Protein AF-A0A9D8C1Y5-F1 (afdb_monomer_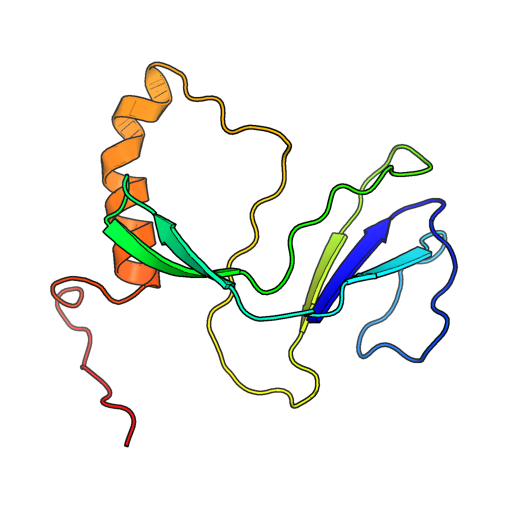lite)

pLDDT: mean 86.31, std 13.52, range [38.62, 97.19]

Foldseek 3Di:
DKKKKAAPADADPDDDPDDHDPRIHMDDFFQDDWDWDADVLLRAIDTDRDDDDDDDPDDDDMDMDDADPVRDDDDDDDDDDDDDDDDPVVVVVSVVVSVVVCVSRVNDDHDVPDDDDDDD

Structure (mmCIF, N/CA/C/O backbone):
data_AF-A0A9D8C1Y5-F1
#
_entry.id   AF-A0A9D8C1Y5-F1
#
loop_
_atom_site.group_PDB
_atom_site.id
_atom_site.type_symbol
_atom_site.label_atom_id
_atom_site.label_alt_id
_atom_site.label_comp_id
_atom_site.label_asym_id
_atom_site.label_entity_id
_atom_site.label_seq_id
_atom_site.pdbx_PDB_ins_code
_atom_site.Cartn_x
_atom_site.Cartn_y
_atom_site.Cartn_z
_atom_site.occupancy
_atom_site.B_iso_or_equiv
_atom_site.auth_seq_id
_atom_site.auth_comp_id
_atom_site.auth_asym_id
_atom_site.auth_atom_id
_atom_site.pdbx_PDB_model_num
ATOM 1 N N . MET A 1 1 ? -7.449 1.712 -6.343 1.00 90.31 1 MET A N 1
ATOM 2 C CA . MET A 1 1 ? -7.938 2.292 -5.074 1.00 90.31 1 MET A CA 1
ATOM 3 C C . MET A 1 1 ? -7.301 1.554 -3.917 1.00 90.31 1 MET A C 1
ATOM 5 O O . MET A 1 1 ? -6.991 0.373 -4.059 1.00 90.31 1 MET A O 1
ATOM 9 N N . LEU A 1 2 ? -7.091 2.248 -2.803 1.00 94.44 2 LEU A N 1
ATOM 10 C CA . LEU A 1 2 ? -6.578 1.673 -1.564 1.00 94.44 2 LEU A CA 1
ATOM 11 C C . LEU A 1 2 ? -7.563 1.998 -0.438 1.00 94.44 2 LEU A C 1
ATOM 13 O O . LEU A 1 2 ? -8.216 3.034 -0.478 1.00 94.44 2 LEU A O 1
ATOM 17 N N . ALA A 1 3 ? -7.690 1.138 0.559 1.00 95.31 3 ALA A N 1
ATOM 18 C CA . ALA A 1 3 ? -8.444 1.428 1.768 1.00 95.31 3 ALA A CA 1
ATOM 19 C C . ALA A 1 3 ? -7.714 0.900 2.995 1.00 95.31 3 ALA A C 1
ATOM 21 O O . ALA A 1 3 ? -7.057 -0.143 2.942 1.00 95.31 3 ALA A O 1
ATOM 22 N N . VAL A 1 4 ? -7.880 1.612 4.104 1.00 96.44 4 VAL A N 1
ATOM 23 C CA . VAL A 1 4 ? -7.452 1.175 5.429 1.00 96.44 4 VAL A CA 1
ATOM 24 C C . VAL A 1 4 ? -8.691 0.808 6.224 1.00 96.44 4 VAL A C 1
ATOM 26 O O . VAL A 1 4 ? -9.583 1.632 6.407 1.00 96.44 4 VAL A O 1
ATOM 29 N N . VAL A 1 5 ? -8.750 -0.437 6.683 1.00 97.19 5 VAL A N 1
ATOM 30 C CA . VAL A 1 5 ? -9.827 -0.966 7.520 1.00 97.19 5 VAL A CA 1
ATOM 31 C C . VAL A 1 5 ? -9.276 -1.152 8.922 1.00 97.19 5 VAL A C 1
ATOM 33 O O . VAL A 1 5 ? -8.325 -1.908 9.108 1.00 97.19 5 VAL A O 1
ATOM 36 N N . ALA A 1 6 ? -9.840 -0.464 9.908 1.00 97.19 6 ALA A N 1
ATOM 37 C CA . ALA A 1 6 ? -9.333 -0.508 11.276 1.00 97.19 6 ALA A CA 1
ATOM 38 C C . ALA A 1 6 ? -10.433 -0.222 12.312 1.00 97.19 6 ALA A C 1
ATOM 40 O O . ALA A 1 6 ? -11.436 0.429 11.993 1.00 97.19 6 ALA A O 1
ATOM 41 N N . PRO A 1 7 ? -10.261 -0.682 13.566 1.00 97.06 7 PRO A N 1
ATOM 42 C CA . PRO A 1 7 ? -11.148 -0.328 14.668 1.00 97.06 7 PRO A CA 1
ATOM 43 C C . PRO A 1 7 ? -11.244 1.186 14.878 1.00 97.06 7 PRO A C 1
ATOM 45 O O . PRO A 1 7 ? -10.254 1.910 14.776 1.00 97.06 7 PRO A O 1
ATOM 48 N N . GLY A 1 8 ? -12.449 1.658 15.194 1.00 95.06 8 GLY A N 1
ATOM 49 C CA . GLY A 1 8 ? -12.718 3.060 15.524 1.00 95.06 8 GLY A CA 1
ATOM 50 C C . GLY A 1 8 ? -12.788 4.023 14.333 1.00 95.06 8 GLY A C 1
ATOM 51 O O . GLY A 1 8 ? -13.168 5.175 14.530 1.00 95.06 8 GLY A O 1
ATOM 52 N N . LEU A 1 9 ? -12.456 3.588 13.111 1.00 95.81 9 LEU A N 1
ATOM 53 C CA . LEU A 1 9 ? -12.736 4.368 11.901 1.00 95.81 9 LEU A CA 1
ATOM 54 C C . LEU A 1 9 ? -14.251 4.459 11.647 1.00 95.81 9 LEU A C 1
ATOM 56 O O . LEU A 1 9 ? -15.041 3.672 12.175 1.00 95.81 9 LEU A O 1
ATOM 60 N N . ALA A 1 10 ? -14.665 5.417 10.817 1.00 94.25 10 ALA A N 1
ATOM 61 C CA . ALA A 1 10 ? -16.068 5.583 10.451 1.00 94.25 10 ALA A CA 1
ATOM 62 C C . ALA A 1 10 ? -16.582 4.412 9.595 1.00 94.25 10 ALA A C 1
ATOM 64 O O . ALA A 1 10 ? -15.827 3.737 8.893 1.00 94.25 10 ALA A O 1
ATOM 65 N N . SER A 1 11 ? -17.894 4.175 9.640 1.00 91.56 11 SER A N 1
ATOM 66 C CA . SER A 1 11 ? -18.546 3.226 8.733 1.00 91.56 11 SER A CA 1
ATOM 67 C C . SER A 1 11 ? -18.430 3.687 7.272 1.00 91.56 11 SER A C 1
ATOM 69 O O . SER A 1 11 ? -18.399 4.896 7.021 1.00 91.56 11 SER A O 1
ATOM 71 N N . PRO A 1 12 ? -18.394 2.753 6.302 1.00 89.19 12 PRO A N 1
ATOM 72 C CA . PRO A 1 12 ? -18.317 3.102 4.888 1.00 89.19 12 PRO A CA 1
ATOM 73 C C . PRO A 1 12 ? -19.477 4.011 4.474 1.00 89.19 12 PRO A C 1
ATOM 75 O O . PRO A 1 12 ? -20.637 3.726 4.767 1.00 89.19 12 PRO A O 1
ATOM 78 N N . GLN A 1 13 ? -19.160 5.085 3.753 1.00 82.88 13 GLN A N 1
ATOM 79 C CA . GLN A 1 13 ? -20.159 6.015 3.209 1.00 82.88 13 GLN A CA 1
ATOM 80 C C . GLN A 1 13 ? -20.766 5.533 1.880 1.00 82.88 13 GLN A C 1
ATOM 82 O O . GLN A 1 13 ? -21.763 6.079 1.415 1.00 82.88 13 GLN A O 1
ATOM 87 N N . SER A 1 14 ? -20.169 4.514 1.260 1.00 85.06 14 SER A N 1
ATOM 88 C CA . SER A 1 14 ? -20.592 3.931 -0.011 1.00 85.06 14 SER A CA 1
ATOM 89 C C . SER A 1 14 ? -20.419 2.414 0.003 1.00 85.06 14 SER A C 1
ATOM 91 O O . SER A 1 14 ? -19.730 1.850 0.856 1.00 85.06 14 SER A O 1
ATOM 93 N N . GLN A 1 15 ? -21.061 1.732 -0.944 1.00 89.94 15 GLN A N 1
ATOM 94 C CA . GLN A 1 15 ? -20.902 0.291 -1.093 1.00 89.94 15 GLN A CA 1
ATOM 95 C C . GLN A 1 15 ? -19.484 -0.039 -1.581 1.00 89.94 15 GLN A C 1
ATOM 97 O O . GLN A 1 15 ? -19.029 0.482 -2.599 1.00 89.94 15 GLN A O 1
ATOM 102 N N . LEU A 1 16 ? -18.802 -0.927 -0.856 1.00 94.31 16 LEU A N 1
ATOM 103 C CA . LEU A 1 16 ? -17.457 -1.398 -1.180 1.00 94.31 16 LEU A CA 1
ATOM 104 C C . LEU A 1 16 ? -17.506 -2.791 -1.824 1.00 94.31 16 LEU A C 1
ATOM 106 O O . LEU A 1 16 ? -18.411 -3.571 -1.521 1.00 94.31 16 LEU A O 1
ATOM 110 N N . PRO A 1 17 ? -16.522 -3.149 -2.672 1.00 94.88 17 PRO A N 1
ATOM 111 C CA . PRO A 1 17 ? -16.456 -4.470 -3.305 1.00 94.88 17 PRO A CA 1
ATOM 112 C C . PRO A 1 17 ? -15.949 -5.573 -2.357 1.00 94.88 17 PRO A C 1
ATOM 114 O O . PRO A 1 17 ? -15.623 -6.672 -2.796 1.00 94.88 17 PRO A O 1
ATOM 117 N N . PHE A 1 18 ? -15.856 -5.288 -1.058 1.00 94.50 18 PHE A N 1
ATOM 118 C CA . PHE A 1 18 ? -15.432 -6.211 -0.014 1.00 94.50 18 PHE A CA 1
ATOM 119 C C . PHE A 1 18 ? -16.220 -5.943 1.271 1.00 94.50 18 PHE A C 1
ATOM 121 O O . PHE A 1 18 ? -16.719 -4.840 1.499 1.00 94.50 18 PHE A O 1
ATOM 128 N N . ALA A 1 19 ? -16.330 -6.965 2.117 1.00 94.06 19 ALA A N 1
ATOM 129 C CA . ALA A 1 19 ? -16.993 -6.846 3.407 1.00 94.06 19 ALA A CA 1
ATOM 130 C C . ALA A 1 19 ? -16.074 -6.180 4.441 1.00 94.06 19 ALA A C 1
ATOM 132 O O . ALA A 1 19 ? -14.872 -6.448 4.483 1.00 94.06 19 ALA A O 1
ATOM 133 N N . ILE A 1 20 ? -16.659 -5.358 5.311 1.00 95.31 20 ILE A N 1
ATOM 134 C CA . ILE A 1 20 ? -15.971 -4.800 6.477 1.00 95.31 20 ILE A CA 1
ATOM 135 C C . ILE A 1 20 ? -16.239 -5.711 7.682 1.00 95.31 20 ILE A C 1
ATOM 137 O O . ILE A 1 20 ? -17.407 -5.994 7.967 1.00 95.31 20 ILE A O 1
ATOM 141 N N . PRO A 1 21 ? -15.200 -6.189 8.395 1.00 94.62 21 PRO A N 1
ATOM 142 C CA . PRO A 1 21 ? -15.386 -6.962 9.617 1.00 94.62 21 PRO A CA 1
ATOM 143 C C . PRO A 1 21 ? -16.189 -6.194 10.674 1.00 94.62 21 PRO A C 1
ATOM 145 O O . PRO A 1 21 ? -16.092 -4.971 10.789 1.00 94.62 21 PRO A O 1
ATOM 148 N N . ALA A 1 22 ? -16.962 -6.921 11.482 1.00 93.56 22 ALA A N 1
ATOM 149 C CA . ALA A 1 22 ? -17.750 -6.321 12.555 1.00 93.56 22 ALA A CA 1
ATOM 150 C C . ALA A 1 22 ? -16.860 -5.520 13.526 1.00 93.56 22 ALA A C 1
ATOM 152 O O . ALA A 1 22 ? -15.795 -5.982 13.933 1.00 93.56 22 ALA A O 1
ATOM 153 N N . GLY A 1 23 ? -17.312 -4.321 13.904 1.00 93.25 23 GLY A N 1
ATOM 154 C CA . GLY A 1 23 ? -16.579 -3.428 14.810 1.00 93.25 23 GLY A CA 1
ATOM 155 C C . GLY A 1 23 ? -15.429 -2.644 14.164 1.00 93.25 23 GLY A C 1
ATOM 156 O O . GLY A 1 23 ? -14.736 -1.911 14.869 1.00 93.25 23 GLY A O 1
ATOM 157 N N . MET A 1 24 ? -15.225 -2.764 12.849 1.00 96.25 24 MET A N 1
ATOM 158 C CA . MET A 1 24 ? -14.253 -1.963 12.104 1.00 96.25 24 MET A CA 1
ATOM 159 C C . MET A 1 24 ? -14.936 -0.888 11.261 1.00 96.25 24 MET A C 1
ATOM 161 O O . MET A 1 24 ? -16.082 -1.035 10.837 1.00 96.25 24 MET A O 1
ATOM 165 N N . GLY A 1 25 ? -14.196 0.185 11.006 1.00 96.31 25 GLY A N 1
ATOM 166 C CA . GLY A 1 25 ? -14.526 1.171 9.988 1.00 96.31 25 GLY A CA 1
ATOM 167 C C . GLY A 1 25 ? -13.514 1.159 8.854 1.00 96.31 25 GLY A C 1
ATOM 168 O O . GLY A 1 25 ? -12.605 0.325 8.821 1.00 96.31 25 GLY A O 1
ATOM 169 N N . VAL A 1 26 ? -13.665 2.097 7.927 1.00 96.94 26 VAL A N 1
ATOM 170 C CA . VAL A 1 26 ? -12.855 2.159 6.713 1.00 96.94 26 VAL A CA 1
ATOM 171 C C . VAL A 1 26 ? -12.595 3.593 6.276 1.00 96.94 26 VAL A C 1
ATOM 173 O O . VAL A 1 26 ? -13.500 4.420 6.260 1.00 96.94 26 VAL A O 1
ATOM 176 N N . GLU A 1 27 ? -11.357 3.848 5.868 1.00 95.31 27 GLU A N 1
ATOM 177 C CA . GLU A 1 27 ? -10.935 5.058 5.169 1.00 95.31 27 GLU A CA 1
ATOM 178 C C . GLU A 1 27 ? -10.533 4.667 3.743 1.00 95.31 27 GLU A C 1
ATOM 180 O O . GLU A 1 27 ? -9.603 3.877 3.548 1.00 95.31 27 GLU A O 1
ATOM 185 N N . VAL A 1 28 ? -11.243 5.184 2.737 1.00 94.25 28 VAL A N 1
ATOM 186 C CA . VAL A 1 28 ? -10.928 4.926 1.325 1.00 94.25 28 VAL A CA 1
ATOM 187 C C . VAL A 1 28 ? -9.990 6.007 0.809 1.00 94.25 28 VAL A C 1
ATOM 189 O O . VAL A 1 28 ? -10.307 7.191 0.815 1.00 94.25 28 VAL A O 1
ATOM 192 N N . LEU A 1 29 ? -8.846 5.573 0.302 1.00 91.19 29 LEU A N 1
ATOM 193 C CA . LEU A 1 29 ? -7.789 6.406 -0.239 1.00 91.19 29 LEU A CA 1
ATOM 194 C C . LEU A 1 29 ? -7.858 6.374 -1.771 1.00 91.19 29 LEU A C 1
ATOM 196 O O . LEU A 1 29 ? -7.471 5.400 -2.431 1.00 91.19 29 LEU A O 1
ATOM 200 N N . GLY A 1 30 ? -8.405 7.453 -2.329 1.00 82.12 30 GLY A N 1
ATOM 201 C CA . GLY A 1 30 ? -8.457 7.681 -3.769 1.00 82.12 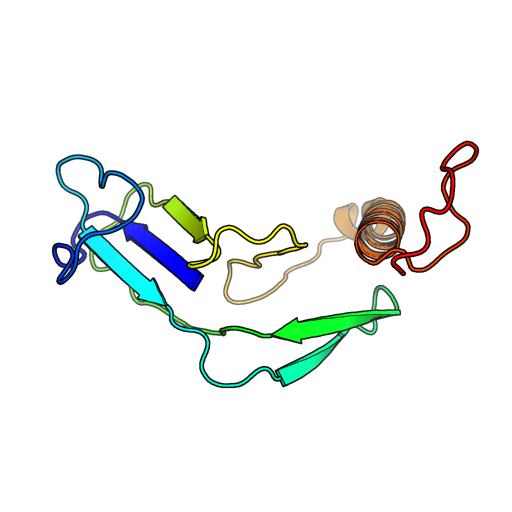30 GLY A CA 1
ATOM 202 C C . GLY A 1 30 ? -7.074 7.965 -4.354 1.00 82.12 30 GLY A C 1
ATOM 203 O O . GLY A 1 30 ? -6.217 8.546 -3.690 1.00 82.12 30 GLY A O 1
ATOM 204 N N . ALA A 1 31 ? -6.870 7.573 -5.613 1.00 76.38 31 ALA A N 1
ATOM 205 C CA . ALA A 1 31 ? -5.740 8.081 -6.380 1.00 76.38 31 ALA A CA 1
ATOM 206 C C . ALA A 1 31 ? -6.015 9.552 -6.712 1.00 76.38 31 ALA A C 1
ATOM 208 O O . ALA A 1 31 ? -7.054 9.859 -7.294 1.00 76.38 31 ALA A O 1
ATOM 209 N N . GLU A 1 32 ? -5.116 10.452 -6.325 1.00 72.81 32 GLU A N 1
ATOM 210 C CA . GLU A 1 32 ? -5.249 11.867 -6.680 1.00 72.81 32 GLU A CA 1
ATOM 211 C C . GLU A 1 32 ? -4.699 12.098 -8.083 1.00 72.81 32 GLU A C 1
ATOM 213 O O . GLU A 1 32 ? -5.428 12.240 -9.059 1.00 72.81 32 GLU A O 1
ATOM 218 N N . THR A 1 33 ? -3.375 12.117 -8.189 1.00 83.88 33 THR A N 1
ATOM 219 C CA . THR A 1 33 ? -2.633 12.331 -9.424 1.00 83.88 33 THR A CA 1
ATOM 220 C C . THR A 1 33 ? -1.444 11.392 -9.402 1.00 83.88 33 THR A C 1
ATOM 222 O O . THR A 1 33 ? -0.691 11.364 -8.429 1.00 83.88 33 THR A O 1
ATOM 225 N N . LEU A 1 34 ? -1.287 10.614 -10.474 1.00 89.31 34 LE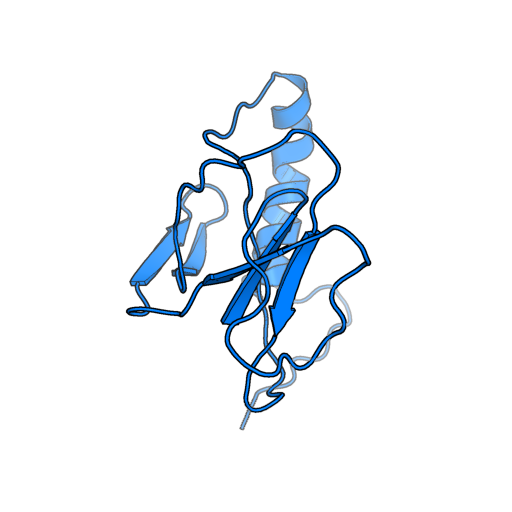U A N 1
ATOM 226 C CA . LEU A 1 34 ? -0.151 9.714 -10.622 1.00 89.31 34 LEU A CA 1
ATOM 227 C C . LEU A 1 34 ? 1.137 10.532 -10.640 1.00 89.31 34 LEU A C 1
ATOM 229 O O . LEU A 1 34 ? 1.343 11.370 -11.519 1.00 89.31 34 LEU A O 1
ATOM 233 N N . ARG A 1 35 ? 2.012 10.270 -9.673 1.00 93.25 35 ARG A N 1
ATOM 234 C CA . ARG A 1 35 ? 3.334 10.890 -9.603 1.00 93.25 35 ARG A CA 1
ATOM 235 C C . ARG A 1 35 ? 4.389 9.862 -9.973 1.00 93.25 35 ARG A C 1
ATOM 237 O O . ARG A 1 35 ? 4.444 8.800 -9.362 1.00 93.25 35 ARG A O 1
ATOM 244 N N . ALA A 1 36 ? 5.218 10.178 -10.964 1.00 93.69 36 ALA A N 1
ATOM 245 C CA . ALA A 1 36 ? 6.362 9.340 -11.304 1.00 93.69 36 ALA A CA 1
ATOM 246 C C . ALA A 1 36 ? 7.309 9.235 -10.100 1.00 93.69 36 ALA A C 1
ATOM 248 O O . ALA A 1 36 ? 7.551 10.226 -9.403 1.00 93.69 36 ALA A O 1
ATOM 249 N N . PHE A 1 37 ? 7.835 8.040 -9.860 1.00 93.19 37 PHE A N 1
ATOM 250 C CA . PHE A 1 37 ? 8.760 7.757 -8.774 1.00 93.19 37 PHE A CA 1
ATOM 251 C C . PHE A 1 37 ? 9.903 6.883 -9.275 1.00 93.19 37 PHE A C 1
ATOM 253 O O . PHE A 1 37 ? 9.671 5.799 -9.807 1.00 93.19 37 PHE A O 1
ATOM 260 N N . HIS A 1 38 ? 11.125 7.368 -9.072 1.00 93.75 38 HIS A N 1
ATOM 261 C CA . HIS A 1 38 ? 12.347 6.621 -9.327 1.00 93.75 38 HIS A CA 1
ATOM 262 C C . HIS A 1 38 ? 12.968 6.216 -7.993 1.00 93.75 38 HIS A C 1
ATOM 264 O O . HIS A 1 38 ? 13.291 7.078 -7.173 1.00 93.75 38 HIS A O 1
ATOM 270 N N . GLU A 1 39 ? 13.148 4.915 -7.793 1.00 89.44 39 GLU A N 1
ATOM 271 C CA . GLU A 1 39 ? 13.776 4.357 -6.603 1.00 89.44 39 GLU A CA 1
ATOM 272 C C . GLU A 1 39 ? 15.257 4.052 -6.916 1.00 89.44 39 GLU A C 1
ATOM 274 O O . GLU A 1 39 ? 15.554 3.152 -7.712 1.00 89.44 39 GLU A O 1
ATOM 279 N N . PRO A 1 40 ? 16.213 4.801 -6.335 1.00 86.44 40 PRO A N 1
ATOM 280 C CA . PRO A 1 40 ? 17.616 4.725 -6.730 1.00 86.44 40 PRO A CA 1
ATOM 281 C C . PRO A 1 40 ? 18.344 3.480 -6.198 1.00 86.44 40 PRO A C 1
ATOM 283 O O . PRO A 1 40 ? 19.344 3.061 -6.789 1.00 86.44 40 PRO A O 1
ATOM 286 N N . PHE A 1 41 ? 17.898 2.869 -5.094 1.00 85.88 41 PHE A N 1
ATOM 287 C CA . PHE A 1 41 ? 18.600 1.731 -4.498 1.00 85.88 41 PHE A CA 1
ATOM 288 C C . PHE A 1 41 ? 18.378 0.428 -5.266 1.00 85.88 41 PHE A C 1
ATOM 290 O O . PHE A 1 41 ? 19.230 -0.454 -5.228 1.00 85.88 41 PHE A O 1
ATOM 297 N N . THR A 1 42 ? 17.296 0.293 -6.009 1.00 86.69 42 THR A N 1
ATOM 298 C CA . THR A 1 42 ? 16.926 -0.848 -6.849 1.00 86.69 42 THR A CA 1
ATOM 299 C C . THR A 1 42 ? 16.990 -0.488 -8.333 1.00 86.69 42 THR A C 1
ATOM 301 O O . THR A 1 42 ? 17.178 -1.374 -9.178 1.00 86.69 42 THR A O 1
ATOM 304 N N . GLY A 1 43 ? 16.946 0.813 -8.639 1.00 89.25 43 GLY A N 1
ATOM 305 C CA . GLY A 1 43 ? 16.958 1.360 -9.988 1.00 89.25 43 GLY A CA 1
ATOM 306 C C . GLY A 1 43 ? 15.653 1.070 -10.721 1.00 89.25 43 GLY A C 1
ATOM 307 O O . GLY A 1 43 ? 15.709 0.702 -11.892 1.00 89.25 43 GLY A O 1
ATOM 308 N N . THR A 1 44 ? 14.519 1.140 -10.017 1.00 91.56 44 THR A N 1
ATOM 309 C CA . THR A 1 44 ? 13.175 0.878 -10.554 1.00 91.56 44 THR A CA 1
ATOM 310 C C . THR A 1 44 ? 12.384 2.166 -10.721 1.00 91.56 44 THR A C 1
ATOM 312 O O . THR A 1 44 ? 12.440 3.042 -9.858 1.00 91.56 44 THR A O 1
ATOM 315 N N . ASP A 1 45 ? 11.568 2.226 -11.768 1.00 92.62 45 ASP A N 1
ATOM 316 C CA . ASP A 1 45 ? 10.595 3.292 -11.984 1.00 92.62 45 ASP A CA 1
ATOM 317 C C . ASP A 1 45 ? 9.175 2.781 -11.726 1.00 92.62 45 ASP A C 1
ATOM 319 O O . ASP A 1 45 ? 8.813 1.667 -12.112 1.00 92.62 45 ASP A O 1
ATOM 323 N N . SER A 1 46 ? 8.355 3.598 -11.072 1.00 93.31 46 SER A N 1
ATOM 324 C CA . SER A 1 46 ? 6.946 3.300 -10.819 1.00 93.31 46 SER A CA 1
ATOM 325 C C . SER A 1 46 ? 6.116 4.578 -10.675 1.00 93.31 4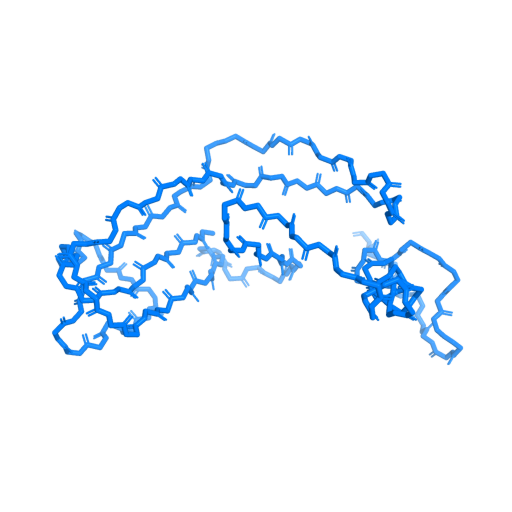6 SER A C 1
ATOM 327 O O . SER A 1 46 ? 6.589 5.690 -10.927 1.00 93.31 46 SER A O 1
ATOM 329 N N . TRP A 1 47 ? 4.851 4.417 -10.288 1.00 93.56 47 TRP A N 1
ATOM 330 C CA . TRP A 1 47 ? 3.921 5.514 -10.058 1.00 93.56 47 TRP A CA 1
ATOM 331 C C . TRP A 1 47 ? 3.403 5.468 -8.625 1.00 93.56 47 TRP A C 1
ATOM 333 O O . TRP A 1 47 ? 2.911 4.436 -8.170 1.00 93.56 47 TRP A O 1
ATOM 343 N N . ILE A 1 48 ? 3.453 6.603 -7.934 1.00 92.94 48 ILE A N 1
ATOM 344 C CA . ILE A 1 48 ? 2.772 6.795 -6.657 1.00 92.94 48 ILE A CA 1
ATOM 345 C C . ILE A 1 48 ? 1.327 7.182 -6.960 1.00 92.94 48 ILE A C 1
ATOM 347 O O . ILE A 1 48 ? 1.062 8.233 -7.546 1.00 92.94 48 ILE A O 1
ATOM 351 N N . LEU A 1 49 ? 0.397 6.313 -6.561 1.00 92.56 49 LEU A N 1
ATOM 352 C CA . LEU A 1 49 ? -1.044 6.549 -6.672 1.00 92.56 49 LEU A CA 1
ATOM 353 C C . LEU A 1 49 ? -1.558 7.387 -5.498 1.00 92.56 49 LEU A C 1
ATOM 355 O O . LEU A 1 49 ? -2.403 8.261 -5.676 1.00 92.56 49 LEU A O 1
ATOM 359 N N . VAL A 1 50 ? -1.068 7.081 -4.297 1.00 92.62 50 VAL A N 1
ATOM 360 C CA . VAL A 1 50 ? -1.470 7.721 -3.049 1.00 92.62 50 VAL A CA 1
ATOM 361 C C . VAL A 1 50 ? -0.343 7.624 -2.027 1.00 92.62 50 VAL A C 1
ATOM 363 O O . VAL A 1 50 ? 0.339 6.608 -1.937 1.00 92.62 50 VAL A O 1
ATOM 366 N N . GLU A 1 51 ? -0.164 8.689 -1.254 1.00 92.12 51 GLU A N 1
ATOM 367 C CA . GLU A 1 51 ? 0.760 8.756 -0.123 1.00 92.12 51 GLU A CA 1
ATOM 368 C C . GLU A 1 51 ? 0.054 9.521 0.996 1.00 92.12 51 GLU A C 1
ATOM 370 O O . GLU A 1 51 ? -0.387 10.658 0.791 1.00 92.12 51 GLU A O 1
ATOM 375 N N . ARG A 1 52 ? -0.156 8.868 2.145 1.00 91.62 52 ARG A N 1
ATOM 376 C CA . ARG A 1 52 ? -0.957 9.407 3.248 1.00 91.62 52 ARG A CA 1
ATOM 377 C C . ARG A 1 52 ? -0.453 8.945 4.601 1.00 91.62 52 ARG A C 1
ATOM 379 O O . ARG A 1 52 ? -0.175 7.767 4.796 1.00 91.62 52 ARG A O 1
ATOM 386 N N . THR A 1 53 ? -0.480 9.874 5.548 1.00 93.19 53 THR A N 1
ATOM 387 C CA . THR A 1 53 ? -0.375 9.586 6.976 1.00 93.19 53 THR A CA 1
ATOM 388 C C . THR A 1 53 ? -1.775 9.615 7.570 1.00 93.19 53 THR A C 1
ATOM 390 O O . THR A 1 53 ? -2.464 10.629 7.480 1.00 93.19 53 THR A O 1
ATOM 393 N N . LEU A 1 54 ? -2.198 8.504 8.171 1.00 91.88 54 LEU A N 1
ATOM 394 C CA . LEU A 1 54 ? -3.488 8.387 8.848 1.00 91.88 54 LEU A CA 1
ATOM 395 C C . LEU A 1 54 ? -3.270 8.189 10.346 1.00 91.88 54 LEU A C 1
ATOM 397 O O . LEU A 1 54 ? -2.524 7.301 10.758 1.00 91.88 54 LEU A O 1
ATOM 401 N N . ALA A 1 55 ? -3.957 8.987 11.161 1.00 92.25 55 ALA A N 1
ATOM 402 C CA . ALA A 1 55 ? -4.037 8.752 12.596 1.00 92.25 55 ALA A CA 1
ATOM 403 C C . ALA A 1 55 ? -5.120 7.703 12.870 1.00 92.25 55 ALA A C 1
ATOM 405 O O . ALA A 1 55 ? -6.298 7.938 12.599 1.00 92.25 55 ALA A O 1
ATOM 406 N N . LEU A 1 56 ? -4.729 6.543 13.400 1.00 93.12 56 LEU A N 1
ATOM 407 C CA . LEU A 1 56 ? -5.690 5.507 13.766 1.00 93.12 56 LEU A CA 1
ATOM 408 C C . LEU A 1 56 ? -6.339 5.847 15.118 1.00 93.12 56 LEU A C 1
ATOM 410 O O . LEU A 1 56 ? -5.624 6.083 16.093 1.00 93.12 56 LEU A O 1
ATOM 414 N N . PRO A 1 57 ? -7.680 5.858 15.203 1.00 93.56 57 PRO A N 1
ATOM 415 C CA . PRO A 1 57 ? -8.398 6.307 16.396 1.00 93.56 57 PRO A CA 1
ATOM 416 C C . PRO A 1 57 ? -8.369 5.288 17.539 1.00 93.56 57 PRO A C 1
ATOM 418 O O . PRO A 1 57 ? -8.732 5.606 18.670 1.00 93.56 57 PRO A O 1
ATOM 421 N N . SER A 1 58 ? -7.993 4.039 17.267 1.00 94.50 58 SER A N 1
ATOM 422 C CA . SER A 1 58 ? -7.935 2.980 18.270 1.00 94.50 58 SER A CA 1
ATOM 423 C C . SER A 1 58 ? -6.832 1.974 17.946 1.00 94.50 58 SER A C 1
ATOM 425 O O . SER A 1 58 ? -6.592 1.691 16.770 1.00 94.50 58 SER A O 1
ATOM 427 N N . PRO A 1 59 ? -6.162 1.412 18.968 1.00 94.06 59 PRO A N 1
ATOM 428 C CA . PRO A 1 59 ? -5.203 0.338 18.764 1.00 94.06 59 PRO A CA 1
ATOM 429 C C . PRO A 1 59 ? -5.916 -0.949 18.336 1.00 94.06 59 PRO A C 1
ATOM 431 O O . PRO A 1 59 ? -7.052 -1.214 18.731 1.00 94.06 59 PRO A O 1
ATOM 434 N N . GLY A 1 60 ? -5.223 -1.780 17.563 1.00 93.00 60 GLY A N 1
ATOM 435 C CA . GLY A 1 60 ? -5.724 -3.082 17.141 1.00 93.00 60 GLY A CA 1
ATOM 436 C C . GLY A 1 60 ? -5.181 -3.495 15.781 1.00 93.00 60 GLY A C 1
ATOM 437 O O . GLY A 1 60 ? -4.387 -2.785 15.166 1.00 93.00 60 GLY A O 1
ATOM 438 N N . ASN A 1 61 ? -5.629 -4.656 15.312 1.00 94.44 61 ASN A N 1
ATOM 439 C CA . ASN A 1 61 ? -5.298 -5.128 13.975 1.00 94.44 61 ASN A CA 1
ATOM 440 C C . ASN A 1 61 ? -6.143 -4.384 12.940 1.00 94.44 61 ASN A C 1
ATOM 442 O O . ASN A 1 61 ? -7.365 -4.303 13.073 1.00 94.44 61 ASN A O 1
ATOM 446 N N . GLY A 1 62 ? -5.478 -3.885 11.905 1.00 94.19 62 GLY A N 1
ATOM 447 C CA . GLY A 1 62 ? -6.106 -3.314 10.723 1.00 94.19 62 GLY A CA 1
ATOM 448 C C . GLY A 1 62 ? -5.685 -4.060 9.463 1.00 94.19 62 GLY A C 1
ATOM 449 O O . GLY A 1 62 ? -4.736 -4.844 9.465 1.00 94.19 62 GLY A O 1
ATOM 450 N N . PHE A 1 63 ? -6.396 -3.792 8.379 1.00 95.56 63 PHE A N 1
ATOM 451 C CA . PHE A 1 63 ? -6.136 -4.349 7.063 1.00 95.56 63 PHE A CA 1
ATOM 452 C C . PHE A 1 63 ? -5.921 -3.221 6.067 1.00 95.56 63 PHE A C 1
ATOM 454 O O . PHE A 1 63 ? -6.571 -2.178 6.136 1.00 95.56 63 PHE A O 1
ATOM 461 N N . ILE A 1 64 ? -5.042 -3.467 5.104 1.00 95.62 64 ILE A N 1
ATOM 462 C CA . ILE A 1 64 ? -4.941 -2.648 3.906 1.00 95.62 64 ILE A CA 1
ATOM 463 C C . ILE A 1 64 ? -5.549 -3.450 2.769 1.00 95.62 64 ILE A C 1
ATOM 465 O O . ILE A 1 64 ? -5.151 -4.588 2.522 1.00 95.62 64 ILE A O 1
ATOM 469 N N . VAL A 1 65 ? -6.525 -2.855 2.096 1.00 95.56 65 VAL A N 1
ATOM 470 C CA . VAL A 1 65 ? -7.245 -3.483 0.991 1.00 95.56 65 VAL A CA 1
ATOM 471 C C . VAL A 1 65 ? -6.998 -2.669 -0.264 1.00 95.56 65 VAL A C 1
ATOM 473 O O . VAL A 1 65 ? -7.229 -1.463 -0.283 1.00 95.56 65 VAL A O 1
ATOM 476 N N . ALA A 1 66 ? -6.542 -3.325 -1.324 1.00 93.81 66 ALA A N 1
ATOM 477 C CA . ALA A 1 66 ? -6.365 -2.708 -2.627 1.00 93.81 66 ALA A CA 1
ATOM 478 C C . ALA A 1 66 ? -7.279 -3.364 -3.658 1.00 93.81 66 ALA A C 1
ATOM 480 O O . ALA A 1 66 ? -7.440 -4.583 -3.666 1.00 93.81 66 ALA A O 1
ATOM 481 N N . TRP A 1 67 ? -7.859 -2.551 -4.538 1.00 93.12 67 TRP A N 1
ATOM 482 C CA . TRP A 1 67 ? -8.659 -3.032 -5.663 1.00 93.12 67 TRP A CA 1
ATOM 483 C C . TRP A 1 67 ? -8.623 -2.041 -6.827 1.00 93.12 67 TRP A C 1
ATOM 485 O O . TRP A 1 67 ? -8.448 -0.833 -6.631 1.00 93.12 67 TRP A O 1
ATOM 495 N N . ASP A 1 68 ? -8.825 -2.539 -8.044 1.00 91.50 68 ASP A N 1
ATOM 496 C CA . ASP A 1 68 ? -9.129 -1.709 -9.209 1.00 91.50 68 ASP A CA 1
ATOM 497 C C . ASP A 1 68 ? -10.658 -1.648 -9.394 1.00 91.50 68 ASP A C 1
ATOM 499 O O . ASP A 1 68 ? -11.293 -2.704 -9.428 1.00 91.50 68 ASP A O 1
ATOM 503 N N . PRO A 1 69 ? -11.279 -0.456 -9.493 1.00 88.75 69 PRO A N 1
ATOM 504 C CA . PRO A 1 69 ? -12.727 -0.336 -9.690 1.00 88.75 69 PRO A CA 1
ATOM 505 C C . PRO A 1 69 ? -13.243 -0.997 -10.973 1.00 88.75 69 PRO A C 1
ATOM 507 O O . PRO A 1 69 ? -14.404 -1.388 -11.027 1.00 88.75 69 PRO A O 1
ATOM 510 N N . GLU A 1 70 ? -12.387 -1.130 -11.988 1.00 92.12 70 GLU A N 1
ATOM 511 C CA . GLU A 1 70 ? -12.700 -1.757 -13.276 1.00 92.12 70 GLU A CA 1
ATOM 512 C C . GLU A 1 70 ? -12.217 -3.220 -13.338 1.00 92.12 70 GLU A C 1
ATOM 514 O O . GLU A 1 70 ? -12.271 -3.845 -14.395 1.00 92.12 70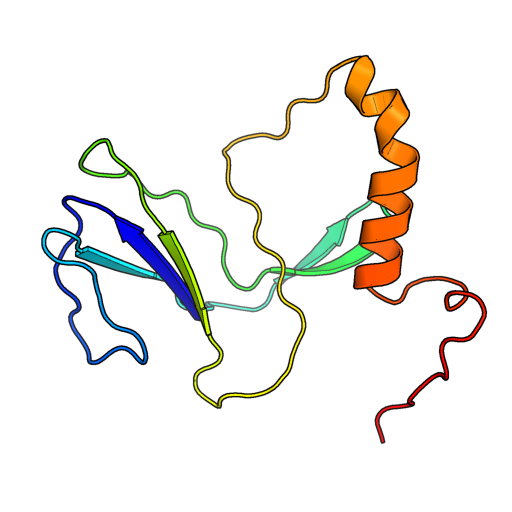 GLU A O 1
ATOM 519 N N . ALA A 1 71 ? -11.747 -3.777 -12.212 1.00 90.56 71 ALA A N 1
ATOM 520 C CA . ALA A 1 71 ? -11.208 -5.132 -12.094 1.00 90.56 71 ALA A CA 1
ATOM 521 C C . ALA A 1 71 ? -10.084 -5.461 -13.098 1.00 90.56 71 ALA A C 1
ATOM 523 O O . ALA A 1 71 ? -9.899 -6.618 -13.486 1.00 90.56 71 ALA A O 1
ATOM 524 N N . ARG A 1 72 ? -9.311 -4.455 -13.519 1.00 92.75 72 ARG A N 1
ATOM 525 C CA . ARG A 1 72 ? -8.183 -4.653 -14.432 1.00 92.75 72 ARG A CA 1
ATOM 526 C C . ARG A 1 72 ? -7.008 -5.322 -13.714 1.00 92.75 72 ARG A C 1
ATOM 528 O O . ARG A 1 72 ? -6.722 -4.988 -12.560 1.00 92.75 72 ARG A O 1
ATOM 535 N N . PRO A 1 73 ? -6.286 -6.233 -14.390 1.00 91.50 73 PRO A N 1
ATOM 536 C CA . PRO A 1 73 ? -5.051 -6.784 -13.856 1.00 91.50 73 PRO A CA 1
ATOM 537 C C . PRO A 1 73 ? -3.954 -5.715 -13.835 1.00 91.50 73 PRO A C 1
ATOM 539 O O . PRO A 1 73 ? -3.897 -4.835 -14.693 1.00 91.50 73 PRO A O 1
ATOM 542 N N . GLY A 1 74 ? -3.046 -5.818 -12.870 1.00 90.00 74 GLY A N 1
ATOM 543 C CA . GLY A 1 74 ? -1.919 -4.904 -12.751 1.00 90.00 74 GLY A CA 1
ATOM 544 C C . GLY A 1 74 ? -1.009 -5.266 -11.588 1.00 90.00 74 GLY A C 1
ATOM 545 O O . GLY A 1 74 ? -1.302 -6.164 -10.797 1.00 90.00 74 GLY A O 1
ATOM 546 N N . LYS A 1 75 ? 0.107 -4.548 -11.492 1.00 92.94 75 LYS A N 1
ATOM 547 C CA . LYS A 1 75 ? 1.039 -4.646 -10.371 1.00 92.94 75 LYS A CA 1
ATOM 548 C C . LYS A 1 75 ? 0.794 -3.500 -9.408 1.00 92.94 75 LYS A C 1
ATOM 550 O O . LYS A 1 75 ? 0.659 -2.352 -9.819 1.00 92.94 75 LYS A O 1
ATOM 555 N N . LEU A 1 76 ? 0.767 -3.828 -8.125 1.00 92.69 76 LEU A N 1
ATOM 556 C CA . LEU A 1 76 ? 0.687 -2.864 -7.044 1.00 92.69 76 LEU A CA 1
ATOM 557 C C . LEU A 1 76 ? 1.629 -3.309 -5.937 1.00 92.69 76 LEU A C 1
ATOM 559 O O . LEU A 1 76 ? 1.659 -4.484 -5.575 1.00 92.69 76 LEU A O 1
ATOM 563 N N . TRP A 1 77 ? 2.356 -2.354 -5.382 1.00 93.56 77 TRP A N 1
ATOM 564 C CA . TRP A 1 77 ? 3.088 -2.520 -4.140 1.00 93.56 77 TRP A CA 1
ATOM 565 C C . TRP A 1 77 ? 2.630 -1.436 -3.163 1.00 93.56 77 TRP A C 1
ATOM 567 O O . TRP A 1 77 ? 2.209 -0.354 -3.574 1.00 93.56 77 TRP A O 1
ATOM 577 N N . VAL A 1 78 ? 2.649 -1.755 -1.871 1.00 93.44 78 VAL A N 1
ATOM 578 C CA . VAL A 1 78 ? 2.242 -0.841 -0.800 1.00 93.44 78 VAL A CA 1
ATOM 579 C C . VAL A 1 78 ? 3.324 -0.862 0.266 1.00 93.44 78 VAL A C 1
ATOM 581 O O . VAL A 1 78 ? 3.641 -1.922 0.803 1.00 93.44 78 VAL A O 1
ATOM 584 N N . ALA A 1 79 ? 3.873 0.308 0.573 1.00 91.56 79 ALA A N 1
ATOM 585 C CA . ALA A 1 79 ? 4.751 0.505 1.718 1.00 91.56 79 ALA A CA 1
ATOM 586 C C . ALA A 1 79 ? 3.951 1.081 2.891 1.00 91.56 79 ALA A C 1
ATOM 588 O O . ALA A 1 79 ? 3.110 1.962 2.712 1.00 91.56 79 ALA A O 1
ATOM 589 N N . VAL A 1 80 ? 4.208 0.563 4.092 1.00 91.94 80 VAL A N 1
ATOM 590 C CA . VAL A 1 80 ? 3.541 0.977 5.332 1.00 91.94 80 VAL A CA 1
ATOM 591 C C . VAL A 1 80 ? 4.604 1.272 6.373 1.00 91.94 80 VAL A C 1
ATOM 593 O O . VAL A 1 80 ? 5.444 0.422 6.661 1.00 91.94 80 VAL A O 1
ATOM 596 N N . GLY A 1 81 ? 4.545 2.461 6.957 1.00 90.25 81 GLY A N 1
ATOM 597 C CA . GLY A 1 81 ? 5.511 2.930 7.943 1.00 90.25 81 GLY A CA 1
ATOM 598 C C . GLY A 1 81 ? 5.857 4.396 7.715 1.00 90.25 81 GLY A C 1
ATOM 599 O O . GLY A 1 81 ? 5.535 4.965 6.679 1.00 90.25 81 GLY A O 1
ATOM 600 N N . GLU A 1 82 ? 6.496 5.009 8.707 1.00 86.00 82 GLU A N 1
ATOM 601 C CA . GLU A 1 82 ? 6.931 6.412 8.634 1.00 86.00 82 GLU A CA 1
ATOM 602 C C . GLU A 1 82 ? 8.339 6.543 8.044 1.00 86.00 82 GLU A C 1
ATOM 604 O O . GLU A 1 82 ? 8.647 7.493 7.331 1.00 86.00 82 GLU A O 1
ATOM 609 N N . LYS A 1 83 ? 9.207 5.577 8.352 1.00 84.06 83 LYS A N 1
ATOM 610 C CA . LYS A 1 83 ? 10.595 5.558 7.904 1.00 84.06 83 LYS A CA 1
ATOM 611 C C . LYS A 1 83 ? 11.083 4.135 7.724 1.00 84.06 83 LYS A C 1
ATOM 613 O O . LYS A 1 83 ? 10.766 3.249 8.520 1.00 84.06 83 LYS A O 1
ATOM 618 N N . GLU A 1 84 ? 11.934 3.949 6.733 1.00 79.19 84 GLU A N 1
ATOM 619 C CA . GLU A 1 84 ? 12.712 2.731 6.589 1.00 79.19 84 GLU A CA 1
ATOM 620 C C . GLU A 1 84 ? 13.914 2.802 7.537 1.00 79.19 84 GLU A C 1
ATOM 622 O O . GLU A 1 84 ? 14.614 3.812 7.613 1.00 79.19 84 GLU A O 1
ATOM 627 N N . THR A 1 85 ? 14.134 1.754 8.328 1.00 82.88 85 THR A N 1
ATOM 628 C CA . THR A 1 85 ? 15.293 1.655 9.223 1.00 82.88 85 THR A CA 1
ATOM 629 C C . THR A 1 85 ? 16.006 0.346 8.932 1.00 82.88 85 THR A C 1
ATOM 631 O O . THR A 1 85 ? 15.413 -0.717 9.091 1.00 82.88 85 THR A O 1
ATOM 634 N N . PHE A 1 86 ? 17.268 0.436 8.511 1.00 81.38 86 PHE A N 1
ATOM 635 C CA . PHE A 1 86 ? 18.081 -0.712 8.112 1.00 81.38 86 PHE A CA 1
ATOM 636 C C . PHE A 1 86 ? 19.212 -0.948 9.118 1.00 81.38 86 PHE A C 1
ATOM 638 O O . PHE A 1 86 ? 19.963 -0.030 9.453 1.00 81.38 86 PHE A O 1
ATOM 645 N N . GLY A 1 87 ? 19.339 -2.182 9.599 1.00 85.19 87 GLY A N 1
ATOM 646 C CA . GLY A 1 87 ? 20.438 -2.647 10.440 1.00 85.19 87 GLY A CA 1
ATOM 647 C C . GLY A 1 87 ? 21.522 -3.392 9.655 1.00 85.19 87 GLY A C 1
ATOM 648 O O . GLY A 1 87 ? 21.391 -3.687 8.469 1.00 85.19 87 GLY A O 1
ATOM 649 N N . ALA A 1 88 ? 22.606 -3.773 10.337 1.00 83.31 88 ALA A N 1
ATOM 650 C CA . ALA A 1 88 ? 23.723 -4.487 9.706 1.00 83.31 88 ALA A CA 1
ATOM 651 C C . ALA A 1 88 ? 23.310 -5.830 9.067 1.00 83.31 88 ALA A C 1
ATOM 653 O O . ALA A 1 88 ? 23.855 -6.221 8.037 1.00 83.31 88 ALA A O 1
ATOM 654 N N . ALA A 1 89 ? 22.320 -6.523 9.641 1.00 84.62 89 ALA A N 1
ATOM 655 C CA . ALA A 1 89 ? 21.782 -7.761 9.076 1.00 84.62 89 ALA A CA 1
ATOM 656 C C . ALA A 1 89 ? 20.990 -7.537 7.773 1.00 84.62 89 ALA A C 1
ATOM 658 O O . ALA A 1 89 ? 20.921 -8.437 6.935 1.00 84.62 89 ALA A O 1
ATOM 659 N N . ASP A 1 90 ? 20.432 -6.342 7.577 1.00 83.50 90 ASP A N 1
ATOM 660 C CA . ASP A 1 90 ? 19.653 -5.991 6.388 1.00 83.50 90 ASP A CA 1
ATOM 661 C C . ASP A 1 90 ? 20.557 -5.753 5.176 1.00 83.50 90 ASP A C 1
ATOM 663 O O . ASP A 1 90 ? 20.182 -6.076 4.051 1.00 83.50 90 ASP A O 1
ATOM 667 N N . LEU A 1 91 ? 21.803 -5.319 5.399 1.00 80.38 91 LEU A N 1
ATOM 668 C CA . LEU A 1 91 ? 22.805 -5.189 4.335 1.00 80.38 91 LEU A CA 1
ATOM 669 C C . LEU A 1 91 ? 23.092 -6.525 3.639 1.00 80.38 91 LEU A C 1
ATOM 671 O O . LEU A 1 91 ? 23.289 -6.559 2.427 1.00 80.38 91 LEU A O 1
ATOM 675 N N . LEU A 1 92 ? 23.067 -7.639 4.378 1.00 83.44 92 LEU A N 1
ATOM 676 C CA . LEU A 1 92 ? 23.242 -8.974 3.794 1.00 83.44 92 LEU A CA 1
ATOM 677 C C . LEU A 1 92 ? 22.038 -9.391 2.936 1.00 83.44 92 LEU A C 1
ATOM 679 O O . LEU A 1 92 ? 22.191 -10.159 1.988 1.00 83.44 92 LEU A O 1
ATOM 683 N N . ARG A 1 93 ? 20.843 -8.879 3.253 1.00 85.69 93 ARG A N 1
ATOM 684 C CA . ARG A 1 93 ? 19.591 -9.153 2.527 1.00 85.69 93 ARG A CA 1
ATOM 685 C C . ARG A 1 93 ? 19.354 -8.186 1.370 1.00 85.69 93 ARG A C 1
ATOM 687 O O . ARG A 1 93 ? 18.576 -8.488 0.472 1.00 85.69 93 ARG A O 1
ATOM 694 N N . PHE A 1 94 ? 20.062 -7.061 1.348 1.00 85.06 94 PHE A N 1
ATOM 695 C CA . PHE A 1 94 ? 19.908 -6.019 0.341 1.00 85.06 94 PHE A CA 1
ATOM 696 C C . PHE A 1 94 ? 19.995 -6.548 -1.096 1.00 85.06 94 PHE A C 1
ATOM 698 O O . PHE A 1 94 ? 19.191 -6.167 -1.944 1.00 85.06 94 PHE A O 1
ATOM 705 N N . PHE A 1 95 ? 20.922 -7.468 -1.380 1.00 85.50 95 PHE A N 1
ATOM 706 C CA . PHE A 1 95 ? 21.068 -8.031 -2.725 1.00 85.50 95 PHE A CA 1
ATOM 707 C C . PHE A 1 95 ? 19.837 -8.820 -3.182 1.00 85.50 95 PHE A C 1
ATOM 709 O O . PHE A 1 95 ? 19.432 -8.686 -4.336 1.00 85.50 95 PHE A O 1
ATOM 716 N N . SER A 1 96 ? 19.218 -9.608 -2.295 1.00 87.94 96 SER A N 1
ATOM 717 C CA . SER A 1 96 ? 18.012 -10.363 -2.646 1.00 87.94 96 SER A CA 1
ATOM 718 C C . SER A 1 96 ? 16.796 -9.450 -2.764 1.00 87.94 96 SER A C 1
ATOM 720 O O . SER A 1 96 ? 16.004 -9.615 -3.687 1.00 87.94 96 SER A O 1
ATOM 722 N N . TRP A 1 97 ? 16.674 -8.432 -1.908 1.00 88.19 97 TRP A N 1
ATOM 723 C CA . TRP A 1 97 ? 15.622 -7.420 -2.031 1.00 88.19 97 TRP A CA 1
ATOM 724 C C . TRP A 1 97 ? 15.725 -6.635 -3.332 1.00 88.19 97 TRP A C 1
ATOM 726 O O . TRP A 1 97 ? 14.723 -6.478 -4.027 1.00 88.19 97 TRP A O 1
ATOM 736 N N . ARG A 1 98 ? 16.938 -6.212 -3.706 1.00 89.25 98 ARG A N 1
ATOM 737 C CA . ARG A 1 98 ? 17.194 -5.544 -4.983 1.00 89.25 98 ARG A CA 1
ATOM 738 C C . ARG A 1 98 ? 16.804 -6.437 -6.160 1.00 89.25 98 ARG A C 1
ATOM 740 O O . ARG A 1 98 ? 16.137 -5.950 -7.063 1.00 89.25 98 ARG A O 1
ATOM 747 N N . ALA A 1 99 ? 17.188 -7.715 -6.161 1.00 89.06 99 ALA A N 1
ATOM 748 C CA . ALA A 1 99 ? 16.798 -8.645 -7.225 1.00 89.06 99 ALA A CA 1
ATOM 749 C C . ALA A 1 99 ? 15.269 -8.796 -7.313 1.00 89.06 99 ALA A C 1
ATOM 751 O O . ALA A 1 99 ? 14.696 -8.576 -8.373 1.00 89.06 99 ALA A O 1
ATOM 752 N N . ASN A 1 100 ? 14.598 -9.040 -6.185 1.00 90.81 100 ASN A N 1
ATOM 753 C CA . ASN A 1 100 ? 13.143 -9.207 -6.141 1.00 90.81 100 ASN A CA 1
ATOM 754 C C . ASN A 1 100 ? 12.385 -7.952 -6.598 1.00 90.81 100 ASN A C 1
ATOM 756 O O . ASN A 1 100 ? 11.403 -8.057 -7.329 1.00 90.81 100 ASN A O 1
ATOM 760 N N . ALA A 1 101 ? 12.831 -6.761 -6.183 1.00 90.62 101 ALA A N 1
ATOM 761 C CA . ALA A 1 101 ? 12.229 -5.499 -6.609 1.00 90.62 101 ALA A CA 1
ATOM 762 C C . ALA A 1 101 ? 12.378 -5.293 -8.121 1.00 90.62 101 ALA A C 1
ATOM 764 O O . ALA A 1 101 ? 11.428 -4.883 -8.788 1.00 90.62 101 ALA A O 1
ATOM 765 N N . ARG A 1 102 ? 13.550 -5.622 -8.672 1.00 91.56 102 ARG A N 1
ATOM 766 C CA . ARG A 1 102 ? 13.818 -5.541 -10.109 1.00 91.56 102 ARG A CA 1
ATOM 767 C C . ARG A 1 102 ? 12.995 -6.543 -10.910 1.00 91.56 102 ARG A C 1
ATOM 769 O O . ARG A 1 102 ? 12.418 -6.157 -11.920 1.00 91.56 102 ARG A O 1
ATOM 776 N N . ASP A 1 103 ? 12.877 -7.777 -10.433 1.00 91.75 103 ASP A N 1
ATOM 777 C CA . ASP A 1 103 ? 12.051 -8.813 -11.057 1.00 91.75 103 ASP A CA 1
ATOM 778 C C . ASP A 1 103 ? 10.564 -8.435 -11.020 1.00 91.75 103 ASP A C 1
ATOM 780 O O . ASP A 1 103 ? 9.863 -8.553 -12.026 1.00 91.75 103 ASP A O 1
ATOM 784 N N . PHE A 1 104 ? 10.083 -7.889 -9.896 1.00 91.69 104 PHE A N 1
ATOM 785 C CA . PHE A 1 104 ? 8.724 -7.355 -9.789 1.00 91.69 104 PHE A CA 1
ATOM 786 C C . PHE A 1 104 ? 8.470 -6.235 -10.807 1.00 91.69 104 PHE A C 1
ATOM 788 O O . PHE A 1 104 ? 7.396 -6.196 -11.403 1.00 91.69 104 PHE A O 1
ATOM 795 N N . HIS A 1 105 ? 9.453 -5.370 -11.063 1.00 91.62 105 HIS A N 1
ATOM 796 C CA . HIS A 1 105 ? 9.371 -4.308 -12.072 1.00 91.62 105 HIS A CA 1
ATOM 797 C C . HIS A 1 105 ? 9.786 -4.758 -13.483 1.00 91.62 105 HIS A C 1
ATOM 799 O O . HIS A 1 105 ? 9.842 -3.927 -14.382 1.00 91.62 105 HIS A O 1
ATOM 805 N N . GLU A 1 106 ? 10.057 -6.051 -13.696 1.00 91.06 106 GLU A N 1
ATOM 806 C CA . GLU A 1 106 ? 10.488 -6.617 -14.986 1.00 91.06 106 GLU A CA 1
ATOM 807 C C . GLU A 1 106 ? 11.759 -5.963 -15.564 1.00 91.06 106 GLU A C 1
ATOM 809 O O . GLU A 1 106 ? 11.980 -5.955 -16.775 1.00 91.06 106 GLU A O 1
ATOM 814 N N . ILE A 1 107 ? 12.637 -5.437 -14.703 1.00 81.75 107 ILE A N 1
ATOM 815 C CA . ILE A 1 107 ? 13.881 -4.779 -15.112 1.00 81.75 107 ILE A CA 1
ATOM 816 C C . ILE A 1 107 ? 15.111 -5.673 -14.909 1.00 81.75 107 ILE A C 1
ATOM 818 O O . ILE A 1 107 ? 15.849 -5.604 -13.923 1.00 81.75 107 ILE A O 1
ATOM 822 N N . GLY A 1 108 ? 15.417 -6.484 -15.913 1.00 66.31 108 GLY A N 1
ATOM 823 C CA . GLY A 1 108 ? 16.583 -7.364 -15.906 1.00 66.31 108 GLY A CA 1
ATOM 824 C C . GLY A 1 108 ? 16.467 -8.454 -16.959 1.00 66.31 108 GLY A C 1
ATOM 825 O O . GLY A 1 108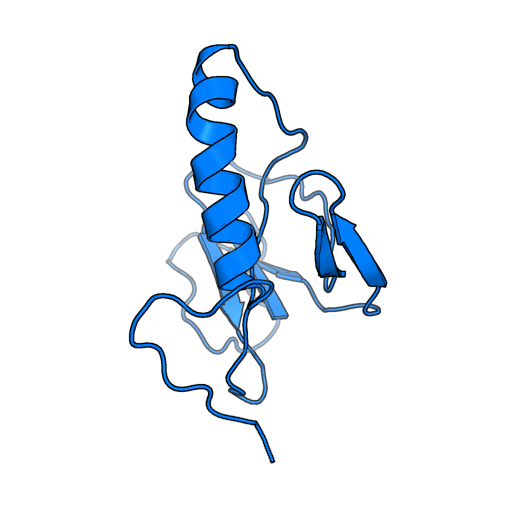 ? 15.519 -8.473 -17.741 1.00 66.31 108 GLY A O 1
ATOM 826 N N . ALA A 1 109 ? 17.439 -9.368 -16.993 1.00 55.47 109 ALA A N 1
ATOM 827 C CA . ALA A 1 109 ? 17.262 -10.590 -17.766 1.00 55.47 109 ALA A CA 1
ATOM 828 C C . ALA A 1 109 ? 16.096 -11.384 -17.147 1.00 55.47 109 ALA A C 1
ATOM 830 O O . ALA A 1 109 ? 16.082 -11.539 -15.925 1.00 55.47 109 ALA A O 1
ATOM 831 N N . PRO A 1 110 ? 15.130 -11.876 -17.944 1.00 52.94 110 PRO A N 1
ATOM 832 C CA . PRO A 1 110 ? 14.066 -12.722 -17.419 1.00 52.94 110 PRO A CA 1
ATOM 833 C C . PRO A 1 110 ? 14.683 -13.912 -16.667 1.00 52.94 110 PRO A C 1
ATOM 835 O O . PRO A 1 110 ? 15.737 -14.407 -17.090 1.00 52.94 110 PRO A O 1
ATOM 838 N N . PRO A 1 111 ? 14.058 -14.400 -15.577 1.00 52.34 111 PRO A N 1
ATOM 839 C CA . PRO A 1 111 ? 14.518 -15.623 -14.933 1.00 52.34 111 PRO A CA 1
ATOM 840 C C . PRO A 1 111 ? 14.613 -16.729 -15.987 1.00 52.34 111 PRO A C 1
ATOM 842 O O . PRO A 1 111 ? 13.780 -16.796 -16.896 1.00 52.34 111 PRO A O 1
ATOM 845 N N . ALA A 1 112 ? 15.652 -17.564 -15.911 1.00 49.47 112 ALA A N 1
ATOM 846 C CA . ALA A 1 112 ? 15.889 -18.610 -16.900 1.00 49.47 112 ALA A CA 1
ATOM 847 C C . ALA A 1 112 ? 14.621 -19.473 -17.065 1.00 49.47 112 ALA A C 1
ATOM 849 O O . ALA A 1 112 ? 14.229 -20.187 -16.145 1.00 49.47 112 ALA A O 1
ATOM 850 N N . GLY A 1 113 ? 13.964 -19.362 -18.225 1.00 53.25 113 GLY A N 1
ATOM 851 C CA . GLY A 1 113 ? 12.708 -20.054 -18.535 1.00 53.25 113 GLY A CA 1
ATOM 852 C C . GLY A 1 113 ? 11.442 -19.186 -18.570 1.00 53.25 113 GLY A C 1
ATOM 853 O O . GLY A 1 113 ? 10.396 -19.689 -18.976 1.00 53.25 113 GLY A O 1
ATOM 854 N N . ALA A 1 114 ? 11.495 -17.897 -18.217 1.00 54.28 114 ALA A N 1
ATOM 855 C CA . ALA A 1 114 ? 10.355 -16.999 -18.405 1.00 54.28 114 ALA A CA 1
ATOM 856 C C . ALA A 1 114 ? 10.228 -16.579 -19.877 1.00 54.28 114 ALA A C 1
ATOM 858 O O . ALA A 1 114 ? 11.109 -15.941 -20.453 1.00 54.28 114 ALA A O 1
ATOM 859 N N . THR A 1 115 ? 9.104 -16.952 -20.490 1.00 47.22 115 THR A N 1
ATOM 860 C CA . THR A 1 115 ? 8.731 -16.498 -21.833 1.00 47.22 115 THR A CA 1
ATOM 861 C C . THR A 1 115 ? 8.289 -15.044 -21.734 1.00 47.22 115 THR A C 1
ATOM 863 O O . THR A 1 115 ? 7.384 -14.721 -20.967 1.00 47.22 115 THR A O 1
ATOM 866 N N . THR A 1 116 ? 8.924 -14.160 -22.499 1.00 51.34 116 THR A N 1
ATOM 867 C CA . THR A 1 116 ? 8.512 -12.761 -22.609 1.00 51.34 116 THR A CA 1
ATOM 868 C C . THR A 1 116 ? 7.177 -12.690 -23.345 1.00 51.34 116 THR A C 1
ATOM 870 O O . THR A 1 116 ? 7.116 -12.746 -24.572 1.00 51.34 116 THR A O 1
ATOM 873 N N . ALA A 1 117 ? 6.082 -12.570 -22.596 1.00 51.62 117 ALA A N 1
ATOM 874 C CA . ALA A 1 117 ? 4.826 -12.118 -23.169 1.00 51.62 117 ALA A CA 1
ATOM 875 C C . ALA A 1 117 ? 4.974 -10.620 -23.456 1.00 51.62 117 ALA A C 1
ATOM 877 O O . ALA A 1 117 ? 5.048 -9.804 -22.541 1.00 51.62 117 ALA A O 1
ATOM 878 N N . ARG A 1 118 ? 5.083 -10.256 -24.735 1.00 39.34 118 ARG A N 1
ATOM 879 C CA . ARG A 1 118 ? 4.935 -8.859 -25.147 1.00 39.34 118 ARG A CA 1
ATOM 880 C C . ARG A 1 118 ? 3.448 -8.530 -25.103 1.00 39.34 118 ARG A C 1
ATOM 882 O O . ARG A 1 118 ? 2.667 -9.203 -25.773 1.00 39.34 118 ARG A O 1
ATOM 889 N N . CYS A 1 119 ? 3.064 -7.519 -24.331 1.00 42.38 119 CYS A N 1
ATOM 890 C CA . CYS A 1 119 ? 1.753 -6.902 -24.495 1.00 42.38 119 CYS A CA 1
ATOM 891 C C . CYS A 1 119 ? 1.683 -6.285 -25.900 1.00 42.38 119 CYS A C 1
ATOM 893 O O . CYS A 1 119 ? 2.623 -5.602 -26.317 1.00 42.38 119 CYS A O 1
ATOM 895 N N . ALA A 1 120 ? 0.612 -6.613 -26.624 1.00 38.62 120 ALA A N 1
ATOM 896 C CA . ALA A 1 120 ? 0.253 -6.013 -27.906 1.00 38.62 120 ALA A CA 1
ATOM 897 C C . ALA A 1 120 ? -0.373 -4.629 -27.706 1.00 38.62 120 ALA A C 1
ATOM 899 O O . ALA A 1 120 ? -1.013 -4.431 -26.647 1.00 38.62 120 ALA A O 1
#

Sequence (120 aa):
MLAVVAPGLASPQSQLPFAIPAGMGVEVLGAETLRAFHEPFTGTDSWILVERTLALPSPGNGFIVAWDPEARPGKLWVAVGEKETFGAADLLRFFSWRANARDFHEIGAPPAGATTARCA

Secondary structure (DSSP, 8-state):
-EEEEEETSPPPSS--SSPPPTTEEEEEE-----EEEEETTTTEEEEE--------SS-S--EEEE--TT----------SS-----HHHHHHHHHHHHHHHHHTT-SSPPTT-------

Radius of gyration: 17.76 Å; chains: 1; bounding box: 45×32×47 Å